Protein AF-A0A086SU35-F1 (afdb_monomer_lite)

Secondary structure (DSSP, 8-state):
------------------PPP----PPPPEEEEEEEESS-EEEEEEESEEEEEE--TTSEEEEEEESSS-HHHHEEEEEGGGPBP-PEEEE-TTT--EEEEEEEEEEEEEEEEES-EEPTTSBSB-TTS-B--EETTEEEETTEEEES--S--

pLDDT: mean 81.1, std 17.71, range [37.56, 96.94]

Radius of gyration: 23.89 Å; chains: 1; bounding box: 41×39×98 Å

Sequence (153 aa):
MKFTQSFLTSGLLAGALAAPSRVIPADVQVAHFQFNGESESYKLNVTADGKVYQTKKDIPVKNINIDDYNANEQCVFKTTGGKKLDPQFETNSNDGSQMLVLEEAKPIVSVACEGTCIGIYGLCYSENNQPLGLCCNGFCAAKHCRPWNTNGP

Organism: Hapsidospora chrysogenum (strain ATCC 11550 / CBS 779.69 / DSM 880 / IAM 14645 / JCM 23072 / IMI 49137) (NCBI:txid857340)

Foldseek 3Di:
DDDDDDDDDDDPPPPDPPDDQPPPVFPFDWWWKWFDAPPDIDIDIATQAQDKDFDDQPGFGFKMFTAWFPCVVFKWWAFPPRDTDDFDWDQDPPQRTIMTGHPTGGGTTIMHGHDHADEFFGFQADPVRHGNGHHTQAGADPGGGHHSDPPDD

Structure (mmCIF, N/CA/C/O backbone):
data_AF-A0A086SU35-F1
#
_entry.id   AF-A0A086SU35-F1
#
loop_
_atom_site.group_PDB
_atom_site.id
_atom_site.type_symbol
_atom_site.label_atom_id
_atom_site.label_alt_id
_atom_site.label_comp_id
_atom_site.label_asym_id
_atom_site.label_entity_id
_atom_site.label_seq_id
_atom_site.pdbx_PDB_ins_code
_atom_site.Cartn_x
_atom_site.Cartn_y
_atom_site.Cartn_z
_atom_site.occupancy
_atom_site.B_iso_or_equiv
_atom_site.auth_seq_id
_atom_site.auth_comp_id
_atom_site.auth_asym_id
_atom_site.auth_atom_id
_atom_site.pdbx_PDB_model_num
ATOM 1 N N . MET A 1 1 ? -20.598 -25.697 -76.603 1.00 37.56 1 MET A N 1
ATOM 2 C CA . MET A 1 1 ? -19.134 -25.868 -76.461 1.00 37.56 1 MET A CA 1
ATOM 3 C C . MET A 1 1 ? -18.732 -25.322 -75.096 1.00 37.56 1 MET A C 1
ATOM 5 O O . MET A 1 1 ? -19.158 -24.226 -74.763 1.00 37.56 1 MET A O 1
ATOM 9 N N . LYS A 1 2 ? -18.030 -26.119 -74.280 1.00 40.66 2 LYS A N 1
ATOM 10 C CA . LYS A 1 2 ? -17.499 -25.748 -72.954 1.00 40.66 2 LYS A CA 1
ATOM 11 C C . LYS A 1 2 ? -16.046 -25.285 -73.123 1.00 40.66 2 LYS A C 1
ATOM 13 O O . LYS A 1 2 ? -15.297 -25.999 -73.779 1.00 40.66 2 LYS A O 1
ATOM 18 N N . PHE A 1 3 ? -15.661 -24.162 -72.513 1.00 43.81 3 PHE A N 1
ATOM 19 C CA . PHE A 1 3 ? -14.266 -23.718 -72.374 1.00 43.81 3 PHE A CA 1
ATOM 20 C C . PHE A 1 3 ? -14.011 -23.172 -70.952 1.00 43.81 3 PHE A C 1
ATOM 22 O O . PHE A 1 3 ? -14.458 -22.094 -70.586 1.00 43.81 3 PHE A O 1
ATOM 29 N N . THR A 1 4 ? -13.428 -24.045 -70.131 1.00 46.16 4 THR A N 1
ATOM 30 C CA . THR A 1 4 ? -12.198 -23.929 -69.317 1.00 46.16 4 THR A CA 1
ATOM 31 C C . THR A 1 4 ? -11.739 -22.574 -68.714 1.00 46.16 4 THR A C 1
ATOM 33 O O . THR A 1 4 ? -11.324 -21.685 -69.442 1.00 46.16 4 THR A O 1
ATOM 36 N N . GLN A 1 5 ? -11.697 -22.555 -67.364 1.00 50.06 5 GLN A N 1
ATOM 37 C CA . GLN A 1 5 ? -10.689 -22.028 -66.395 1.00 50.06 5 GLN A CA 1
ATOM 38 C C . GLN A 1 5 ? -10.212 -20.554 -66.403 1.00 50.06 5 GLN A C 1
ATOM 40 O O . GLN A 1 5 ? -9.630 -20.087 -67.371 1.00 50.06 5 GLN A O 1
ATOM 45 N N . SER A 1 6 ? -10.240 -19.890 -65.231 1.00 47.31 6 SER A N 1
ATOM 46 C CA . SER A 1 6 ? -9.069 -19.781 -64.323 1.00 47.31 6 SER A CA 1
ATOM 47 C C . SER A 1 6 ? -9.318 -18.889 -63.093 1.00 47.31 6 SER A C 1
ATOM 49 O O . SER A 1 6 ? -10.039 -17.897 -63.149 1.00 47.31 6 SER A O 1
ATOM 51 N N . PHE A 1 7 ? -8.701 -19.293 -61.981 1.00 55.9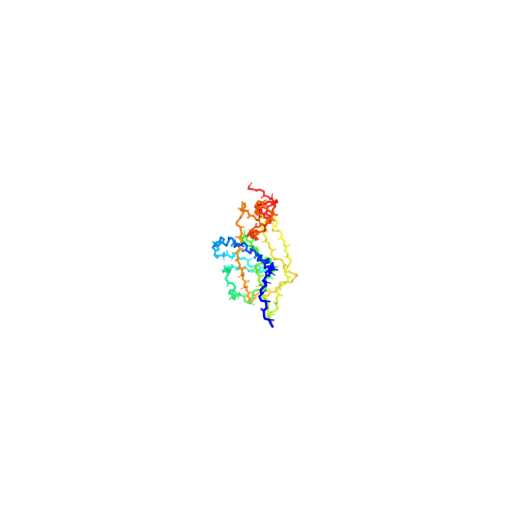7 7 PHE A N 1
ATOM 52 C CA . PHE A 1 7 ? -8.667 -18.662 -60.657 1.00 55.97 7 PHE A CA 1
ATOM 53 C C . PHE A 1 7 ? -7.742 -17.434 -60.627 1.00 55.97 7 PHE A C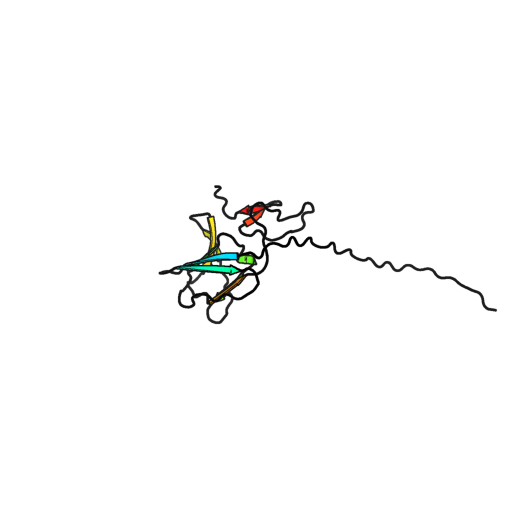 1
ATOM 55 O O . PHE A 1 7 ? -6.741 -17.443 -61.334 1.00 55.97 7 PHE A O 1
ATOM 62 N N . LEU A 1 8 ? -7.988 -16.467 -59.728 1.00 52.06 8 LEU A N 1
ATOM 63 C CA . LEU A 1 8 ? -6.924 -15.702 -59.057 1.00 52.06 8 LEU A CA 1
ATOM 64 C C . LEU A 1 8 ? -7.415 -15.086 -57.730 1.00 52.06 8 LEU A C 1
ATOM 66 O O . LEU A 1 8 ? -8.394 -14.352 -57.649 1.00 52.06 8 LEU A O 1
ATOM 70 N N . THR A 1 9 ? -6.695 -15.484 -56.692 1.00 51.19 9 THR A N 1
ATOM 71 C CA . THR A 1 9 ? -6.749 -15.197 -55.256 1.00 51.19 9 THR A CA 1
ATOM 72 C C . THR A 1 9 ? -6.218 -13.809 -54.884 1.00 51.19 9 THR A C 1
ATOM 74 O O . THR A 1 9 ? -5.254 -13.361 -55.499 1.00 51.19 9 THR A O 1
ATOM 77 N N . SER A 1 10 ? -6.708 -13.214 -53.786 1.00 47.00 10 SER A N 1
ATOM 78 C CA . SER A 1 10 ? -5.863 -12.555 -52.761 1.00 47.00 10 SER A CA 1
ATOM 79 C C . SER A 1 10 ? -6.683 -12.178 -51.523 1.00 47.00 10 SER A C 1
ATOM 81 O O . SER A 1 10 ? -7.305 -11.122 -51.462 1.00 47.00 10 SER A O 1
ATOM 83 N N . GLY A 1 11 ? -6.683 -13.065 -50.526 1.00 48.06 11 GLY A N 1
ATOM 84 C CA . GLY A 1 11 ? -7.104 -12.745 -49.164 1.00 48.06 11 GLY A CA 1
ATOM 85 C C . GLY A 1 11 ? -5.898 -12.257 -48.367 1.00 48.06 11 GLY A C 1
ATOM 86 O O . GLY A 1 11 ? -5.005 -13.043 -48.063 1.00 48.06 11 GLY A O 1
ATOM 87 N N . LEU A 1 12 ? -5.863 -10.969 -48.031 1.00 50.22 12 LEU A N 1
ATOM 88 C CA . LEU A 1 12 ? -4.923 -10.413 -47.058 1.00 50.22 12 LEU A CA 1
ATOM 89 C C . LEU A 1 12 ? -5.509 -10.611 -45.655 1.00 50.22 12 LEU A C 1
ATOM 91 O O . LEU A 1 12 ? -6.212 -9.751 -45.131 1.00 50.22 12 LEU A O 1
ATOM 95 N N . LEU A 1 13 ? -5.236 -11.766 -45.048 1.00 50.19 13 LEU A N 1
ATOM 96 C CA . LEU A 1 13 ? -5.388 -11.942 -43.605 1.00 50.19 13 LEU A CA 1
ATOM 97 C C . LEU A 1 13 ? -4.165 -11.306 -42.937 1.00 50.19 13 LEU A C 1
ATOM 99 O O . LEU A 1 13 ? -3.116 -11.933 -42.806 1.00 50.19 13 LEU A O 1
ATOM 103 N N . ALA A 1 14 ? -4.293 -10.040 -42.542 1.00 50.84 14 ALA A N 1
ATOM 104 C CA . ALA A 1 14 ? -3.342 -9.390 -41.652 1.00 50.84 14 ALA A CA 1
ATOM 105 C C . ALA A 1 14 ? -3.479 -10.013 -40.253 1.00 50.84 14 ALA A C 1
ATOM 107 O O . ALA A 1 14 ? -4.236 -9.542 -39.407 1.00 50.84 14 ALA A O 1
ATOM 108 N N . GLY A 1 15 ? -2.779 -11.125 -40.027 1.00 45.12 15 GLY A N 1
ATOM 109 C CA . GLY A 1 15 ? -2.580 -11.674 -38.694 1.00 45.12 15 GLY A CA 1
ATOM 110 C C . GLY A 1 15 ? -1.704 -10.715 -37.896 1.00 45.12 15 GLY A C 1
ATOM 111 O O . GLY A 1 15 ? -0.495 -10.656 -38.109 1.00 45.12 15 GLY A O 1
ATOM 112 N N . ALA A 1 16 ? -2.309 -9.947 -36.992 1.00 52.75 16 ALA A N 1
ATOM 113 C CA . ALA A 1 16 ? -1.568 -9.239 -35.964 1.00 52.75 16 ALA A CA 1
ATOM 114 C C . ALA A 1 16 ? -0.852 -10.287 -35.098 1.00 52.75 16 ALA A C 1
ATOM 116 O O . ALA A 1 16 ? -1.487 -11.034 -34.354 1.00 52.75 16 ALA A O 1
ATOM 117 N N . LEU A 1 17 ? 0.472 -10.373 -35.228 1.00 45.81 17 LEU A N 1
ATOM 118 C CA . LEU A 1 17 ? 1.309 -11.116 -34.295 1.00 45.81 17 LEU A CA 1
ATOM 119 C C . LEU A 1 17 ? 1.243 -10.389 -32.949 1.00 45.81 17 LEU A C 1
ATOM 121 O O . LEU A 1 17 ? 1.979 -9.433 -32.712 1.00 45.81 17 LEU A O 1
ATOM 125 N N . ALA A 1 18 ? 0.340 -10.825 -32.073 1.00 51.28 18 ALA A N 1
ATOM 126 C CA . ALA A 1 18 ? 0.430 -10.516 -30.657 1.00 51.28 18 ALA A CA 1
ATOM 127 C C . ALA A 1 18 ? 1.724 -11.163 -30.145 1.00 51.28 18 ALA A C 1
ATOM 129 O O . ALA A 1 18 ? 1.808 -12.382 -29.992 1.00 51.28 18 ALA A O 1
ATOM 130 N N . ALA A 1 19 ? 2.770 -10.355 -29.968 1.00 51.31 19 ALA A N 1
ATOM 131 C CA . ALA A 1 19 ? 3.991 -10.813 -29.328 1.00 51.31 19 ALA A CA 1
ATOM 132 C C . ALA A 1 19 ? 3.636 -11.294 -27.910 1.00 51.31 19 ALA A C 1
ATOM 134 O O . ALA A 1 19 ? 2.907 -10.591 -27.204 1.00 51.31 19 ALA A O 1
ATOM 135 N N . PRO A 1 20 ? 4.117 -12.469 -27.471 1.00 39.94 20 PRO A N 1
ATOM 136 C CA . PRO A 1 20 ? 3.905 -12.900 -26.103 1.00 39.94 20 PRO A CA 1
ATOM 137 C C . PRO A 1 20 ? 4.592 -11.889 -25.182 1.00 39.94 20 PRO A C 1
ATOM 139 O O . PRO A 1 20 ? 5.817 -11.740 -25.224 1.00 39.94 20 PRO A O 1
ATOM 142 N N . SER A 1 21 ? 3.811 -11.190 -24.352 1.00 42.88 21 SER A N 1
ATOM 143 C CA . SER A 1 21 ? 4.357 -10.521 -23.174 1.00 42.88 21 SER A CA 1
ATOM 144 C C . SER A 1 21 ? 5.161 -11.568 -22.423 1.00 42.88 21 SER A C 1
ATOM 146 O O . SER A 1 21 ? 4.623 -12.601 -22.022 1.00 42.88 21 SER A O 1
ATOM 148 N N . ARG A 1 22 ? 6.468 -11.338 -22.280 1.00 41.22 22 ARG A N 1
ATOM 149 C CA . ARG A 1 22 ? 7.294 -12.121 -21.368 1.00 41.22 22 ARG A CA 1
ATOM 150 C C . ARG A 1 22 ? 6.743 -11.857 -19.973 1.00 41.22 22 ARG A C 1
ATOM 152 O O . ARG A 1 22 ? 7.110 -10.872 -19.344 1.00 41.22 22 ARG A O 1
ATOM 159 N N . VAL A 1 23 ? 5.829 -12.712 -19.526 1.00 43.59 23 VAL A N 1
ATOM 160 C CA . VAL A 1 23 ? 5.454 -12.815 -18.122 1.00 43.59 23 VAL A CA 1
ATOM 161 C C . VAL A 1 23 ? 6.705 -13.349 -17.443 1.00 43.59 23 VAL A C 1
ATOM 163 O O . VAL A 1 23 ? 6.959 -14.549 -17.443 1.00 43.59 23 VAL A O 1
ATOM 166 N N . ILE A 1 24 ? 7.557 -12.446 -16.960 1.00 48.28 24 ILE A N 1
ATOM 167 C CA . ILE A 1 24 ? 8.486 -12.806 -15.897 1.00 48.28 24 ILE A CA 1
ATOM 168 C C . ILE A 1 24 ? 7.554 -13.240 -14.762 1.00 48.28 24 ILE A C 1
ATOM 170 O O . ILE A 1 24 ? 6.719 -12.421 -14.372 1.00 48.28 24 ILE A O 1
ATOM 174 N N . PRO A 1 25 ? 7.581 -14.506 -14.305 1.00 40.62 25 PRO A N 1
ATOM 175 C CA . PRO A 1 25 ? 6.804 -14.896 -13.143 1.00 40.62 25 PRO A CA 1
ATOM 176 C C . PRO A 1 25 ? 7.368 -14.092 -11.978 1.00 40.62 25 PRO A C 1
ATOM 178 O O . PRO A 1 25 ? 8.425 -14.407 -11.441 1.00 40.62 25 PRO A O 1
ATOM 181 N N . ALA A 1 26 ? 6.731 -12.969 -11.680 1.00 55.06 26 ALA A N 1
ATOM 182 C CA . ALA A 1 26 ? 7.049 -12.212 -10.499 1.00 55.06 26 ALA A CA 1
ATOM 183 C C . ALA A 1 26 ? 6.495 -13.023 -9.332 1.00 55.06 26 ALA A C 1
ATOM 185 O O . ALA A 1 26 ? 5.318 -13.396 -9.334 1.00 55.06 26 ALA A O 1
ATOM 186 N N . ASP A 1 27 ? 7.366 -13.350 -8.383 1.00 60.47 27 ASP A N 1
ATOM 187 C CA . ASP A 1 27 ? 6.957 -13.995 -7.145 1.00 60.47 27 ASP A CA 1
ATOM 188 C C . ASP A 1 27 ? 5.779 -13.220 -6.545 1.00 60.47 27 ASP A C 1
ATOM 190 O O . ASP A 1 27 ? 5.753 -11.981 -6.576 1.00 60.47 27 ASP A O 1
ATOM 194 N N . VAL A 1 28 ? 4.782 -13.957 -6.043 1.00 68.75 28 VAL A N 1
ATOM 195 C CA . VAL A 1 28 ? 3.616 -13.356 -5.392 1.00 68.75 28 VAL A CA 1
ATOM 196 C C . VAL A 1 28 ? 4.122 -12.493 -4.241 1.00 68.75 28 VAL A C 1
ATOM 198 O O . VAL A 1 28 ? 4.779 -12.986 -3.324 1.00 68.75 28 VAL A O 1
ATOM 201 N N . GLN A 1 29 ? 3.839 -11.196 -4.314 1.00 86.25 29 GLN A N 1
ATOM 202 C CA . GLN A 1 29 ? 4.341 -10.223 -3.353 1.00 86.25 29 GLN A CA 1
ATOM 203 C C . GLN A 1 29 ? 3.554 -10.302 -2.045 1.00 86.25 29 GLN A C 1
ATOM 205 O O . GLN A 1 29 ? 2.383 -10.692 -2.021 1.00 86.25 29 GLN A O 1
ATOM 210 N N . VAL A 1 30 ? 4.202 -9.918 -0.949 1.00 90.25 30 VAL A N 1
ATOM 211 C CA . VAL A 1 30 ? 3.561 -9.769 0.358 1.00 90.25 30 VAL A CA 1
ATOM 212 C C . VAL A 1 30 ? 3.683 -8.309 0.757 1.00 90.25 30 VAL A C 1
ATOM 214 O O . VAL A 1 30 ? 4.789 -7.826 0.955 1.00 90.25 30 VAL A O 1
ATOM 217 N N . ALA A 1 31 ? 2.548 -7.625 0.864 1.00 91.62 31 ALA A N 1
ATOM 218 C CA . ALA A 1 31 ? 2.481 -6.253 1.343 1.00 91.62 31 ALA A CA 1
ATOM 219 C C . ALA A 1 31 ? 2.505 -6.232 2.874 1.00 91.62 31 ALA A C 1
ATOM 221 O O . ALA A 1 31 ? 1.716 -6.941 3.517 1.00 91.62 31 ALA A O 1
ATOM 222 N N . HIS A 1 32 ? 3.376 -5.406 3.453 1.00 92.88 32 HIS A N 1
ATOM 223 C CA . HIS A 1 32 ? 3.494 -5.250 4.900 1.00 92.88 32 HIS A CA 1
ATOM 224 C C . HIS A 1 32 ? 2.830 -3.950 5.345 1.00 92.88 32 HIS A C 1
ATOM 226 O O . HIS A 1 32 ? 3.302 -2.852 5.058 1.00 92.88 32 HIS A O 1
ATOM 232 N N . PHE A 1 33 ? 1.723 -4.083 6.072 1.00 93.88 33 PHE A N 1
ATOM 233 C CA . PHE A 1 33 ? 0.953 -2.950 6.563 1.00 93.88 33 PHE A CA 1
ATOM 234 C C . PHE A 1 33 ? 1.148 -2.752 8.057 1.00 93.88 33 PHE A C 1
ATOM 236 O O . PHE A 1 33 ? 1.100 -3.709 8.838 1.00 93.88 33 PHE A O 1
ATOM 243 N N . GLN A 1 34 ? 1.231 -1.490 8.465 1.00 94.94 34 GLN A N 1
ATOM 244 C CA . GLN A 1 34 ? 1.041 -1.085 9.849 1.00 94.94 34 GLN A CA 1
ATOM 245 C C . GLN A 1 34 ? -0.127 -0.101 9.953 1.00 94.94 34 GLN A C 1
ATOM 247 O O . GLN A 1 34 ? -0.044 1.034 9.500 1.00 94.94 34 GLN A O 1
ATOM 252 N N . PHE A 1 35 ? -1.215 -0.548 10.573 1.00 95.12 35 PHE A N 1
ATOM 253 C CA . PHE A 1 35 ? -2.409 0.247 10.840 1.00 95.12 35 PHE A CA 1
ATOM 254 C C . PHE A 1 35 ? -2.230 0.968 12.170 1.00 95.12 35 PHE A C 1
ATOM 256 O O . PHE A 1 35 ? -2.010 0.315 13.193 1.00 95.12 35 PHE A O 1
ATOM 263 N N . ASN A 1 36 ? -2.350 2.292 12.167 1.00 94.56 36 ASN A N 1
ATOM 264 C CA . ASN A 1 36 ? -2.189 3.115 13.358 1.00 94.56 36 ASN A CA 1
ATOM 265 C C . ASN A 1 36 ? -3.515 3.800 13.703 1.00 94.56 36 ASN A C 1
ATOM 267 O O . ASN A 1 36 ? -4.045 4.592 12.917 1.00 94.56 36 ASN A O 1
ATOM 271 N N . GLY A 1 37 ? -4.059 3.473 14.873 1.00 92.75 37 GLY A N 1
ATOM 272 C CA . GLY A 1 37 ? -5.141 4.216 15.512 1.00 92.75 37 GLY A CA 1
ATOM 273 C C . GLY A 1 37 ? -4.606 5.290 16.457 1.00 92.75 37 GLY A C 1
ATOM 274 O O . GLY A 1 37 ? -3.415 5.597 16.464 1.00 92.75 37 GLY A O 1
ATOM 275 N N . GLU A 1 38 ? -5.491 5.878 17.262 1.00 86.12 38 GLU A N 1
ATOM 276 C CA . GLU A 1 38 ? -5.095 6.908 18.236 1.00 86.12 38 GLU A CA 1
ATOM 277 C C . GLU A 1 38 ? -4.385 6.326 19.465 1.00 86.12 38 GLU A C 1
ATOM 279 O O . GLU A 1 38 ? -3.413 6.902 19.948 1.00 86.12 38 GLU A O 1
ATOM 284 N N . SER A 1 39 ? -4.862 5.186 19.970 1.00 86.81 39 SER A N 1
ATOM 285 C CA . SER A 1 39 ? -4.358 4.554 21.195 1.00 86.81 39 SER A CA 1
ATOM 286 C C . SER A 1 39 ? -3.547 3.284 20.950 1.00 86.81 39 SER A C 1
ATOM 288 O O . SER A 1 39 ? -2.817 2.844 21.836 1.00 86.81 39 SER A O 1
ATOM 290 N N . GLU A 1 40 ? -3.686 2.666 19.778 1.00 93.88 40 GLU A N 1
ATOM 291 C CA . GLU A 1 40 ? -3.062 1.384 19.464 1.00 93.88 40 GLU A CA 1
ATOM 292 C C . GLU A 1 40 ? -2.774 1.216 17.968 1.00 93.88 40 GLU A C 1
ATOM 294 O O . GLU A 1 40 ? -3.407 1.842 17.115 1.00 93.88 40 GLU A O 1
ATOM 299 N N . SER A 1 41 ? -1.833 0.322 17.659 1.00 94.38 41 SER A N 1
ATOM 300 C CA . SER A 1 41 ? -1.443 -0.038 16.294 1.00 94.38 41 SER A CA 1
ATOM 301 C C . SER A 1 41 ? -1.367 -1.553 16.130 1.00 94.38 41 SER A C 1
ATOM 303 O O . SER A 1 41 ? -1.107 -2.291 17.083 1.00 94.38 41 SER A O 1
ATOM 305 N N . TYR A 1 42 ? -1.540 -2.037 14.901 1.00 95.38 42 TYR A N 1
ATOM 306 C CA . TYR A 1 42 ? -1.343 -3.446 14.568 1.00 95.38 42 TYR A CA 1
ATOM 307 C C . TYR A 1 42 ? -0.750 -3.627 13.174 1.00 95.38 42 TYR A C 1
ATOM 309 O O . TYR A 1 42 ? -0.913 -2.786 12.292 1.00 95.38 42 TYR A O 1
ATOM 317 N N . LYS A 1 43 ? -0.064 -4.755 12.976 1.00 95.44 43 LYS A N 1
ATOM 318 C CA . LYS A 1 43 ? 0.521 -5.135 11.688 1.00 95.44 43 LYS A CA 1
ATOM 319 C C . LYS A 1 43 ? -0.313 -6.211 11.003 1.00 95.44 43 LYS A C 1
ATOM 321 O O . LYS A 1 43 ? -0.920 -7.043 11.680 1.00 95.44 43 LYS A O 1
ATOM 326 N N . LEU A 1 44 ? -0.320 -6.203 9.674 1.00 95.94 44 LEU A N 1
ATOM 327 C CA . LEU A 1 44 ? -0.909 -7.256 8.851 1.00 95.94 44 LEU A CA 1
ATOM 328 C C . LEU A 1 44 ? -0.072 -7.437 7.588 1.00 95.94 44 LEU A C 1
ATOM 330 O O . LEU A 1 44 ? 0.223 -6.467 6.896 1.00 95.94 44 LEU A O 1
ATOM 334 N N . ASN A 1 45 ? 0.235 -8.688 7.267 1.00 95.31 45 ASN A N 1
ATOM 335 C CA . ASN A 1 45 ? 0.879 -9.048 6.013 1.00 95.31 45 ASN A CA 1
ATOM 336 C C . ASN A 1 45 ? -0.187 -9.613 5.074 1.00 95.31 45 ASN A C 1
ATOM 338 O O . ASN A 1 45 ? -0.939 -10.510 5.467 1.00 95.31 45 ASN A O 1
ATOM 342 N N . VAL A 1 46 ? -0.261 -9.090 3.853 1.00 95.00 46 VAL A N 1
ATOM 343 C CA . VAL A 1 46 ? -1.266 -9.477 2.855 1.00 95.00 46 VAL A CA 1
ATOM 344 C C . VAL A 1 46 ? -0.552 -9.979 1.615 1.00 95.00 46 VAL A C 1
ATOM 346 O O . VAL A 1 46 ? 0.220 -9.253 0.995 1.00 95.00 46 VAL A O 1
ATOM 349 N N . THR A 1 47 ? -0.818 -11.224 1.243 1.00 94.31 47 THR A N 1
ATOM 350 C CA . THR A 1 47 ? -0.341 -11.780 -0.021 1.00 94.31 47 THR A CA 1
ATOM 351 C C . THR A 1 47 ? -1.131 -11.153 -1.170 1.00 94.31 47 THR A C 1
ATOM 353 O O . THR A 1 47 ? -2.351 -11.027 -1.085 1.00 94.31 47 THR A O 1
ATOM 356 N N . ALA A 1 48 ? -0.448 -10.754 -2.241 1.00 93.00 48 ALA A N 1
ATOM 357 C CA . ALA A 1 48 ? -1.045 -10.118 -3.414 1.00 93.00 48 ALA A CA 1
ATOM 358 C C . ALA A 1 48 ? -1.726 -11.127 -4.367 1.00 93.00 48 ALA A C 1
ATOM 360 O O . ALA A 1 48 ? -1.502 -11.127 -5.578 1.00 93.00 48 ALA A O 1
ATOM 361 N N . ASP A 1 49 ? -2.539 -12.024 -3.811 1.00 92.81 49 ASP A N 1
ATOM 362 C CA . ASP A 1 49 ? -3.228 -13.118 -4.508 1.00 92.81 49 ASP A CA 1
ATOM 363 C C . ASP A 1 49 ? -4.721 -12.832 -4.774 1.00 92.81 49 ASP A C 1
ATOM 365 O O . ASP A 1 49 ? -5.454 -13.702 -5.247 1.00 92.81 49 ASP A O 1
ATOM 369 N N . GLY A 1 50 ? -5.188 -11.621 -4.454 1.00 92.31 50 GLY A N 1
ATOM 370 C CA . GLY A 1 50 ? -6.586 -11.204 -4.565 1.00 92.31 50 GLY A CA 1
ATOM 371 C C . GLY A 1 50 ? -7.484 -11.704 -3.429 1.00 92.31 50 GLY A C 1
ATOM 372 O O . GLY A 1 50 ? -8.680 -11.393 -3.401 1.00 92.31 50 GLY A O 1
ATOM 373 N N . LYS A 1 51 ? -6.955 -12.463 -2.461 1.00 96.12 51 LYS A N 1
ATOM 374 C CA . LYS A 1 51 ? -7.732 -12.939 -1.317 1.00 96.12 51 LYS A CA 1
ATOM 375 C C . LYS A 1 51 ? -8.036 -11.795 -0.354 1.00 96.12 51 LYS A C 1
ATOM 377 O O . LYS A 1 51 ? -7.251 -10.877 -0.137 1.00 96.12 51 LYS A O 1
ATOM 382 N N . VAL A 1 52 ? -9.198 -11.887 0.287 1.00 96.94 52 VAL A N 1
ATOM 383 C CA . VAL A 1 52 ? -9.609 -10.952 1.334 1.00 96.94 52 VAL A CA 1
ATOM 384 C C . VAL A 1 52 ? -9.042 -11.383 2.687 1.00 96.94 52 VAL A C 1
ATOM 386 O O . VAL A 1 52 ? -9.352 -12.466 3.188 1.00 96.94 52 VAL A O 1
ATOM 389 N N . TYR A 1 53 ? -8.291 -10.486 3.317 1.00 96.88 53 TYR A N 1
ATOM 390 C CA . TYR A 1 53 ? -7.772 -10.606 4.675 1.00 96.88 53 TYR A CA 1
ATOM 391 C C . TYR A 1 53 ? -8.623 -9.749 5.609 1.00 96.88 53 TYR A C 1
ATOM 393 O O . TYR A 1 53 ? -8.828 -8.562 5.362 1.00 96.88 53 TYR A O 1
ATOM 401 N N . GLN A 1 54 ? -9.157 -10.350 6.674 1.00 96.38 54 GLN A N 1
ATOM 402 C CA . GLN A 1 54 ? -9.902 -9.610 7.695 1.00 96.38 54 GLN A CA 1
ATOM 403 C C . GLN A 1 54 ? -8.930 -8.902 8.641 1.00 96.38 54 GLN A C 1
ATOM 405 O O . GLN A 1 54 ? -7.895 -9.455 9.009 1.00 96.38 54 GLN A O 1
ATOM 410 N N . THR A 1 55 ? -9.288 -7.694 9.054 1.00 94.06 55 THR A N 1
ATOM 411 C CA . THR A 1 55 ? -8.522 -6.865 9.996 1.00 94.06 55 THR A CA 1
ATOM 412 C C . THR A 1 55 ? -9.216 -6.804 11.362 1.00 94.06 55 THR A C 1
ATOM 414 O O . THR A 1 55 ? -10.307 -7.353 11.556 1.00 94.06 55 THR A O 1
ATOM 417 N N . LYS A 1 56 ? -8.587 -6.117 12.324 1.00 86.38 56 LYS A N 1
ATOM 418 C CA . LYS A 1 56 ? -9.181 -5.809 13.630 1.00 86.38 56 LYS A CA 1
ATOM 419 C C . LYS A 1 56 ? -10.230 -4.700 13.482 1.00 86.38 56 LYS A C 1
ATOM 421 O O . LYS A 1 56 ? -9.892 -3.567 13.152 1.00 86.38 56 LYS A O 1
ATOM 426 N N . LYS A 1 57 ? -11.508 -5.048 13.668 1.00 80.88 57 LYS A N 1
ATOM 427 C CA . LYS A 1 57 ? -12.670 -4.178 13.377 1.00 80.88 57 LYS A CA 1
ATOM 428 C C . LYS A 1 57 ? -12.999 -3.179 14.492 1.00 80.88 57 LYS A C 1
ATOM 430 O O . LYS A 1 57 ? -13.876 -2.342 14.316 1.00 80.88 57 LYS A O 1
ATOM 435 N N . ASP A 1 58 ? -12.346 -3.308 15.634 1.00 87.62 58 ASP A N 1
ATOM 436 C CA . ASP A 1 58 ? -12.542 -2.539 16.862 1.00 87.62 58 ASP A CA 1
ATOM 437 C C . ASP A 1 58 ? -11.616 -1.322 16.973 1.00 87.62 58 ASP A C 1
ATOM 439 O O . ASP A 1 58 ? -11.863 -0.452 17.800 1.00 87.62 58 ASP A O 1
ATOM 443 N N . ILE A 1 59 ? -10.609 -1.217 16.102 1.00 91.19 59 ILE A N 1
ATOM 444 C CA . ILE A 1 59 ? -9.611 -0.145 16.130 1.00 91.19 59 ILE A CA 1
ATOM 445 C C . ILE A 1 59 ? -9.921 0.869 15.021 1.00 91.19 59 ILE A C 1
ATOM 447 O O . ILE A 1 59 ? -9.783 0.535 13.838 1.00 91.19 59 ILE A O 1
ATOM 451 N N . PRO A 1 60 ? -10.311 2.113 15.353 1.00 94.00 60 PRO A N 1
ATOM 452 C CA . PRO A 1 60 ? -10.389 3.194 14.381 1.00 94.00 60 PRO A CA 1
ATOM 453 C C . PRO A 1 60 ? -8.985 3.539 13.882 1.00 94.00 60 PRO A C 1
ATOM 455 O O . PRO A 1 60 ? -8.133 3.983 14.648 1.00 94.00 60 PRO A O 1
ATOM 458 N N . VAL A 1 61 ? -8.733 3.320 12.595 1.00 95.00 61 VAL A N 1
ATOM 459 C CA . VAL A 1 61 ? -7.430 3.562 11.971 1.00 95.00 61 VAL A CA 1
ATOM 460 C C . VAL A 1 61 ? -7.401 4.982 11.425 1.00 95.00 61 VAL A C 1
ATOM 462 O O . VAL A 1 61 ? -8.311 5.373 10.697 1.00 95.00 61 VAL A O 1
ATOM 465 N N . LYS A 1 62 ? -6.352 5.736 11.758 1.00 94.56 62 LYS A N 1
ATOM 466 C CA . LYS A 1 62 ? -6.105 7.097 11.266 1.00 94.56 62 LYS A CA 1
ATOM 467 C C . LYS A 1 62 ? -5.171 7.108 10.059 1.00 94.56 62 LYS A C 1
ATOM 469 O O . LYS A 1 62 ? -5.393 7.864 9.118 1.00 94.56 62 LYS A O 1
ATOM 474 N N . ASN A 1 63 ? -4.134 6.275 10.085 1.00 93.62 63 ASN A N 1
ATOM 475 C CA . ASN A 1 63 ? -3.233 6.097 8.953 1.00 93.62 63 ASN A CA 1
ATOM 476 C C . ASN A 1 63 ? -2.721 4.656 8.846 1.00 93.62 63 ASN A C 1
ATOM 478 O O . ASN A 1 63 ? -2.810 3.873 9.797 1.00 93.62 63 ASN A O 1
ATOM 482 N N . ILE A 1 64 ? -2.224 4.304 7.663 1.00 94.12 64 ILE A N 1
ATOM 483 C CA . ILE A 1 64 ? -1.686 2.981 7.345 1.00 94.12 64 ILE A CA 1
ATOM 484 C C . ILE A 1 64 ? -0.321 3.175 6.694 1.00 94.12 64 ILE A C 1
ATOM 486 O O . ILE A 1 64 ? -0.258 3.701 5.586 1.00 94.12 64 ILE A O 1
ATOM 490 N N . ASN A 1 65 ? 0.748 2.737 7.353 1.00 92.19 65 ASN A N 1
ATOM 491 C CA . ASN A 1 65 ? 2.093 2.761 6.776 1.00 92.19 65 ASN A CA 1
ATOM 492 C C . ASN A 1 65 ? 2.306 1.546 5.874 1.00 92.19 65 ASN A C 1
ATOM 494 O O . ASN A 1 65 ? 1.840 0.442 6.194 1.00 92.19 65 ASN A O 1
ATOM 498 N N . ILE A 1 66 ? 2.995 1.780 4.758 1.00 89.06 66 ILE A N 1
ATOM 499 C CA . ILE A 1 66 ? 3.265 0.804 3.706 1.00 89.06 66 ILE A CA 1
ATOM 500 C C . ILE A 1 66 ? 4.696 1.016 3.217 1.00 89.06 66 ILE A C 1
ATOM 502 O O . ILE A 1 66 ? 5.009 2.041 2.610 1.00 89.06 66 ILE A O 1
ATOM 506 N N . ASP A 1 67 ? 5.549 0.024 3.447 1.00 79.81 67 ASP A N 1
ATOM 507 C CA . ASP A 1 67 ? 6.988 0.202 3.239 1.00 79.81 67 ASP A CA 1
ATOM 508 C C . ASP A 1 67 ? 7.499 -0.459 1.957 1.00 79.81 67 ASP A C 1
ATOM 510 O O . ASP A 1 67 ? 8.634 -0.214 1.555 1.00 79.81 67 ASP A O 1
ATOM 514 N N . ASP A 1 68 ? 6.711 -1.331 1.324 1.00 84.81 68 ASP A N 1
ATOM 515 C CA . ASP A 1 68 ? 7.249 -2.245 0.317 1.00 84.81 68 ASP A CA 1
ATOM 516 C C . ASP A 1 68 ? 6.301 -2.618 -0.830 1.00 84.81 68 ASP A C 1
ATOM 518 O O . ASP A 1 68 ? 6.663 -3.437 -1.678 1.00 84.81 68 ASP A O 1
ATOM 522 N N . TYR A 1 69 ? 5.121 -1.998 -0.913 1.00 89.00 69 TYR A N 1
ATOM 523 C CA . TYR A 1 69 ? 4.113 -2.353 -1.910 1.00 89.00 69 TYR A CA 1
ATOM 524 C C . TYR A 1 69 ? 3.280 -1.160 -2.387 1.00 89.00 69 TYR A C 1
ATOM 526 O O . TYR A 1 69 ? 2.990 -0.240 -1.623 1.00 89.00 69 TYR A O 1
ATOM 534 N N . ASN A 1 70 ? 2.833 -1.187 -3.648 1.00 88.12 70 ASN A N 1
ATOM 535 C CA . ASN A 1 70 ? 2.057 -0.097 -4.234 1.00 88.12 70 ASN A CA 1
ATOM 536 C C . ASN A 1 70 ? 0.577 -0.288 -3.896 1.00 88.12 70 ASN A C 1
ATOM 538 O O . ASN A 1 70 ? -0.248 -0.627 -4.746 1.00 88.12 70 ASN A O 1
ATOM 542 N N . ALA A 1 71 ? 0.233 -0.087 -2.625 1.00 89.56 71 ALA A N 1
ATOM 543 C CA . ALA A 1 71 ? -1.125 -0.331 -2.155 1.00 89.56 71 ALA A CA 1
ATOM 544 C C . ALA A 1 71 ? -2.164 0.633 -2.757 1.00 89.56 71 ALA A C 1
ATOM 546 O O . ALA A 1 71 ? -3.353 0.326 -2.703 1.00 89.56 71 ALA A O 1
ATOM 547 N N . ASN A 1 72 ? -1.736 1.762 -3.337 1.00 86.44 72 ASN A N 1
ATOM 548 C CA . ASN A 1 72 ? -2.613 2.687 -4.063 1.00 86.44 72 ASN A CA 1
ATOM 549 C C . ASN A 1 72 ? -3.292 2.021 -5.243 1.00 86.44 72 ASN A C 1
ATOM 551 O O . ASN A 1 72 ? -4.510 2.061 -5.399 1.00 86.44 72 ASN A O 1
ATOM 555 N N . GLU A 1 73 ? -2.471 1.397 -6.074 1.00 86.38 73 GLU A N 1
ATOM 556 C CA . GLU A 1 73 ? -2.931 0.840 -7.332 1.00 86.38 73 GLU A CA 1
ATOM 557 C C . GLU A 1 73 ? -3.320 -0.628 -7.184 1.00 86.38 73 GLU A C 1
ATOM 559 O O . GLU A 1 73 ? -4.121 -1.127 -7.970 1.00 86.38 73 GLU A O 1
ATOM 564 N N . GLN A 1 74 ? -2.774 -1.315 -6.177 1.00 91.69 74 GLN A N 1
ATOM 565 C CA . GLN A 1 74 ? -2.838 -2.772 -6.079 1.00 91.69 74 GLN A CA 1
ATOM 566 C C . GLN A 1 74 ? -3.591 -3.293 -4.852 1.00 91.69 74 GLN A C 1
ATOM 568 O O . GLN A 1 74 ? -3.678 -4.507 -4.683 1.00 91.69 74 GLN A O 1
ATOM 573 N N . CYS A 1 75 ? -4.157 -2.432 -3.996 1.00 93.50 75 CYS A N 1
ATOM 574 C CA . CYS A 1 75 ? -4.942 -2.880 -2.843 1.00 93.50 75 CYS A CA 1
ATOM 575 C C . CYS A 1 75 ? -6.306 -2.191 -2.720 1.00 93.50 75 CYS A C 1
ATOM 577 O O . CYS A 1 75 ? -6.515 -1.028 -3.061 1.00 93.50 75 CYS A O 1
ATOM 579 N N . VAL A 1 76 ? -7.260 -2.930 -2.156 1.00 95.38 76 VAL A N 1
ATOM 580 C CA . VAL A 1 76 ? -8.598 -2.457 -1.809 1.00 95.38 76 VAL A CA 1
ATOM 581 C C . VAL A 1 76 ? -8.811 -2.623 -0.313 1.00 95.38 76 VAL A C 1
ATOM 583 O O . VAL A 1 76 ? -8.892 -3.7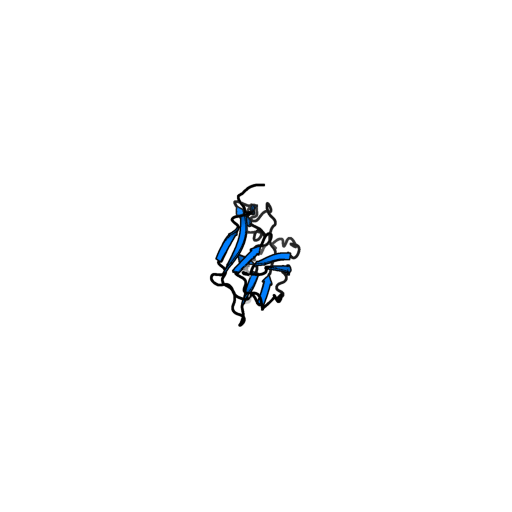36 0.208 1.00 95.38 76 VAL A O 1
ATOM 586 N N . PHE A 1 77 ? -8.983 -1.496 0.369 1.00 95.12 77 PHE A N 1
ATOM 587 C CA . PHE A 1 77 ? -9.345 -1.439 1.780 1.00 95.12 77 PHE A CA 1
ATOM 588 C C . PHE A 1 77 ? -10.854 -1.243 1.899 1.00 95.12 77 PHE A C 1
ATOM 590 O O . PHE A 1 77 ? -11.446 -0.451 1.160 1.00 95.12 77 PHE A O 1
ATOM 597 N N . LYS A 1 78 ? -11.495 -1.953 2.829 1.00 95.25 78 LYS A N 1
ATOM 598 C CA . LYS A 1 78 ? -12.918 -1.766 3.136 1.00 95.25 78 LYS A CA 1
ATOM 599 C C . LYS A 1 78 ? -13.116 -1.341 4.577 1.00 95.25 78 LYS A C 1
ATOM 601 O O . LYS A 1 78 ? -12.432 -1.833 5.471 1.00 95.25 78 LYS A O 1
ATOM 606 N N . THR A 1 79 ? -14.101 -0.482 4.791 1.00 93.44 79 THR A N 1
ATOM 607 C CA . THR A 1 79 ? -14.559 -0.034 6.109 1.00 93.44 79 THR A CA 1
ATOM 608 C C . THR A 1 79 ? -15.869 -0.722 6.4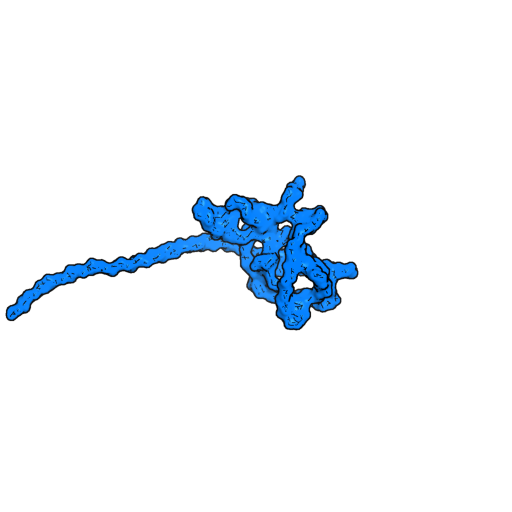95 1.00 93.44 79 THR A C 1
ATOM 610 O O . THR A 1 79 ? -16.431 -1.522 5.733 1.00 93.44 79 THR A O 1
ATOM 613 N N . THR A 1 80 ? -16.362 -0.443 7.702 1.00 88.12 80 THR A N 1
ATOM 614 C CA . THR A 1 80 ? -17.655 -0.946 8.183 1.00 88.12 80 THR A CA 1
ATOM 615 C C . THR A 1 80 ? -18.777 -0.680 7.171 1.00 88.12 80 THR A C 1
ATOM 617 O O . THR A 1 80 ? -18.876 0.394 6.581 1.00 88.12 80 THR A O 1
ATOM 620 N N . GLY A 1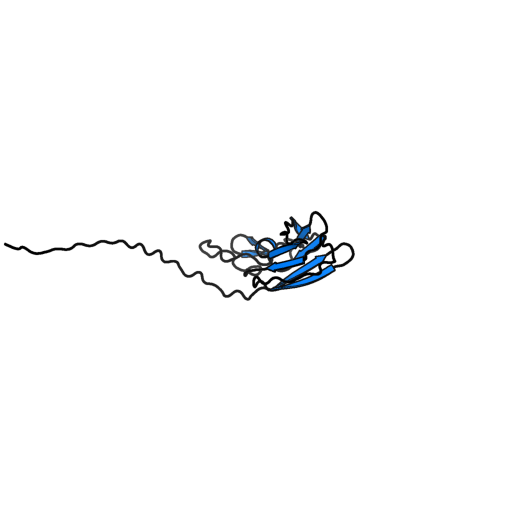 81 ? -19.623 -1.687 6.938 1.00 83.69 81 GLY A N 1
ATOM 621 C CA . GLY A 1 81 ? -20.653 -1.646 5.891 1.00 83.69 81 GLY A CA 1
ATOM 622 C C . GLY A 1 81 ? -20.144 -1.995 4.487 1.00 83.69 81 GLY A C 1
ATOM 623 O O . GLY A 1 81 ? -20.899 -1.893 3.527 1.00 83.69 81 GLY A O 1
ATOM 624 N N . GLY A 1 82 ? -18.881 -2.418 4.350 1.00 84.50 82 GLY A N 1
ATOM 625 C CA . GLY A 1 82 ? -18.316 -2.916 3.092 1.00 84.50 82 GLY A CA 1
ATOM 626 C C . GLY A 1 82 ? -17.937 -1.826 2.090 1.00 84.50 82 GLY A C 1
ATOM 627 O O . GLY A 1 82 ? -17.625 -2.147 0.941 1.00 84.50 82 GLY A O 1
ATOM 628 N N . LYS A 1 83 ? -17.945 -0.556 2.510 1.00 89.75 83 LYS A N 1
ATOM 629 C CA . LYS A 1 83 ? -17.564 0.581 1.669 1.00 89.75 83 LYS A CA 1
ATOM 630 C C . LYS A 1 83 ? -16.067 0.540 1.379 1.00 89.75 83 LYS A C 1
ATOM 632 O O . LYS A 1 83 ? -15.273 0.316 2.292 1.00 89.75 83 LYS A O 1
ATOM 637 N N . LYS A 1 84 ? -15.689 0.766 0.119 1.00 92.00 84 LYS A N 1
ATOM 638 C CA . LYS A 1 84 ? -14.286 0.952 -0.266 1.00 92.00 84 LYS A CA 1
ATOM 639 C C . LYS A 1 84 ? -13.762 2.230 0.396 1.00 92.00 84 LYS A C 1
ATOM 641 O O . LYS A 1 84 ? -14.468 3.235 0.429 1.00 92.00 84 LYS A O 1
ATOM 646 N N . LEU A 1 85 ? -12.563 2.155 0.957 1.00 89.69 85 LEU A N 1
ATOM 647 C CA . LEU A 1 85 ? -11.848 3.321 1.453 1.00 89.69 85 LEU A CA 1
ATOM 648 C C . LEU A 1 85 ? -11.302 4.121 0.268 1.00 89.69 85 LEU A C 1
ATOM 650 O O . LEU A 1 85 ? -10.779 3.529 -0.675 1.00 89.69 85 LEU A O 1
ATOM 654 N N . ASP A 1 86 ? -11.387 5.441 0.366 1.00 85.88 86 ASP A N 1
ATOM 655 C CA . ASP A 1 86 ? -10.706 6.380 -0.523 1.00 85.88 86 ASP A CA 1
ATOM 656 C C . ASP A 1 86 ? -9.663 7.150 0.305 1.00 85.88 86 ASP A C 1
ATOM 658 O O . ASP A 1 86 ? -10.000 8.161 0.925 1.00 85.88 86 ASP A O 1
ATOM 662 N N . PRO A 1 87 ? -8.456 6.587 0.499 1.00 80.06 87 PRO A N 1
ATOM 663 C CA . PRO A 1 87 ? -7.429 7.223 1.311 1.00 80.06 87 PRO A CA 1
ATOM 664 C C . PRO A 1 87 ? -6.668 8.286 0.518 1.00 80.06 87 PRO A C 1
ATOM 666 O O . PRO A 1 87 ? -6.445 8.145 -0.683 1.00 80.06 87 PRO A O 1
ATOM 669 N N . GLN A 1 88 ? -6.179 9.304 1.223 1.00 84.75 88 GLN A N 1
ATOM 670 C CA . GLN A 1 88 ? -5.170 10.205 0.676 1.00 84.75 88 GLN A CA 1
ATOM 671 C C . GLN A 1 88 ? -3.788 9.568 0.826 1.00 84.75 88 GLN A C 1
ATOM 673 O O . GLN A 1 88 ? -3.485 8.961 1.854 1.00 84.75 88 GLN A O 1
ATOM 678 N N . PHE A 1 89 ? -2.955 9.694 -0.204 1.00 83.19 89 PHE A N 1
ATOM 679 C CA . PHE A 1 89 ? -1.577 9.214 -0.170 1.00 83.19 89 PHE A CA 1
ATOM 680 C C . PHE A 1 89 ? -0.649 10.326 0.276 1.00 83.19 89 PHE A C 1
ATOM 682 O O . PHE A 1 89 ? -0.610 11.392 -0.335 1.00 83.19 89 PHE A O 1
ATOM 689 N N . GLU A 1 90 ? 0.135 10.041 1.308 1.00 85.38 90 GLU A N 1
ATOM 690 C CA . GLU A 1 90 ? 1.130 10.966 1.827 1.00 85.38 90 GLU A CA 1
ATOM 691 C C . GLU A 1 90 ? 2.483 10.278 1.987 1.00 85.38 90 GLU A C 1
ATOM 693 O O . GLU A 1 90 ? 2.591 9.058 2.136 1.00 85.38 90 GLU A O 1
ATOM 698 N N . THR A 1 91 ? 3.536 11.087 1.961 1.00 78.44 91 THR A N 1
ATOM 699 C CA . THR A 1 91 ? 4.879 10.657 2.334 1.00 78.44 91 THR A CA 1
ATOM 700 C C . THR A 1 91 ? 5.051 10.841 3.836 1.00 78.44 91 THR A C 1
ATOM 702 O O . THR A 1 91 ? 4.828 11.925 4.374 1.00 78.44 91 THR A O 1
ATOM 705 N N . ASN A 1 92 ? 5.493 9.794 4.517 1.00 76.06 92 ASN A N 1
ATOM 706 C CA . ASN A 1 92 ? 5.874 9.842 5.914 1.00 76.06 92 ASN A CA 1
ATOM 707 C C . ASN A 1 92 ? 7.049 10.791 6.116 1.00 76.06 92 ASN A C 1
ATOM 709 O O . ASN A 1 92 ? 8.138 10.597 5.581 1.00 76.06 92 ASN A O 1
ATOM 713 N N . SER A 1 93 ? 6.824 11.834 6.913 1.00 73.94 93 SER A N 1
ATOM 714 C CA . SER A 1 93 ? 7.815 12.875 7.174 1.00 73.94 93 SER A CA 1
ATOM 715 C C . SER A 1 93 ? 9.064 12.363 7.895 1.00 73.94 93 SER A C 1
ATOM 717 O O . SER A 1 93 ? 10.080 13.051 7.881 1.00 73.94 93 SER A O 1
ATOM 719 N N . ASN A 1 94 ? 8.997 11.193 8.541 1.00 72.94 94 ASN A N 1
ATOM 720 C CA . ASN A 1 94 ? 10.096 10.659 9.344 1.00 72.94 94 ASN A CA 1
ATOM 721 C C . ASN A 1 94 ? 11.095 9.839 8.520 1.00 72.94 94 ASN A C 1
ATOM 723 O O . ASN A 1 94 ? 12.298 9.972 8.714 1.00 72.94 94 ASN A O 1
ATOM 727 N N . ASP A 1 95 ? 10.608 8.989 7.617 1.00 73.06 95 ASP A N 1
ATOM 728 C CA . ASP A 1 95 ? 11.425 8.015 6.874 1.00 73.06 95 ASP A CA 1
ATOM 729 C C . ASP A 1 95 ? 11.208 8.068 5.349 1.00 73.06 95 ASP A C 1
ATOM 731 O O . ASP A 1 95 ? 11.895 7.387 4.584 1.00 73.06 95 ASP A O 1
ATOM 735 N N . GLY A 1 96 ? 10.282 8.908 4.883 1.00 72.38 96 GLY A N 1
ATOM 736 C CA . GLY A 1 96 ? 9.924 9.031 3.475 1.00 72.38 96 GLY A CA 1
ATOM 737 C C . GLY A 1 96 ? 9.096 7.865 2.925 1.00 72.38 96 GLY A C 1
ATOM 738 O O . GLY A 1 96 ? 8.852 7.836 1.718 1.00 72.38 96 GLY A O 1
ATOM 739 N N . SER A 1 97 ? 8.682 6.907 3.764 1.00 75.38 97 SER A N 1
ATOM 740 C CA . SER A 1 97 ? 7.793 5.803 3.372 1.00 75.38 97 SER A CA 1
ATOM 741 C C . SER A 1 97 ? 6.426 6.318 2.918 1.00 75.38 97 SER A C 1
ATOM 743 O O . SER A 1 97 ? 6.070 7.476 3.146 1.00 75.38 97 SER A O 1
ATOM 745 N N . GLN A 1 98 ? 5.640 5.473 2.254 1.00 79.94 98 GLN A N 1
ATOM 746 C CA . GLN A 1 98 ? 4.263 5.830 1.934 1.00 79.94 98 GLN A CA 1
ATOM 747 C C . GLN A 1 98 ? 3.347 5.575 3.125 1.00 79.94 98 GLN A C 1
ATOM 749 O O . GLN A 1 98 ? 3.472 4.582 3.843 1.00 79.94 98 GLN A O 1
ATOM 754 N N . MET A 1 99 ? 2.361 6.451 3.285 1.00 89.06 99 MET A N 1
ATOM 755 C CA . MET A 1 99 ? 1.235 6.203 4.165 1.00 89.06 99 MET A CA 1
ATOM 756 C C . MET A 1 99 ? -0.093 6.520 3.482 1.00 89.06 99 MET A C 1
ATOM 758 O O . MET A 1 99 ? -0.201 7.425 2.653 1.00 89.06 99 MET A O 1
ATOM 762 N N . LEU A 1 100 ? -1.122 5.784 3.886 1.00 91.00 100 LEU A N 1
ATOM 763 C CA . LEU A 1 100 ? -2.516 6.133 3.649 1.00 91.00 100 LEU A CA 1
ATOM 764 C C . LEU A 1 100 ? -2.990 6.974 4.816 1.00 91.00 100 LEU A C 1
ATOM 766 O O . LEU A 1 100 ? -2.961 6.493 5.947 1.00 91.00 100 LEU A O 1
ATOM 770 N N . VAL A 1 101 ? -3.475 8.179 4.555 1.00 91.12 101 VAL A N 1
ATOM 771 C CA . VAL A 1 101 ? -4.111 9.027 5.560 1.00 91.12 101 VAL A CA 1
ATOM 772 C C . VAL A 1 101 ? -5.610 9.026 5.323 1.00 91.12 101 VAL A C 1
ATOM 774 O O . VAL A 1 101 ? -6.097 9.217 4.206 1.00 91.12 101 VAL A O 1
ATOM 777 N N . LEU A 1 102 ? -6.357 8.762 6.390 1.00 90.12 102 LEU A N 1
ATOM 778 C CA . LEU A 1 102 ? -7.806 8.825 6.375 1.00 90.12 102 LEU A CA 1
ATOM 779 C C . LEU A 1 102 ? -8.243 10.183 6.917 1.00 90.12 102 LEU A C 1
ATOM 781 O O . LEU A 1 102 ? -7.762 10.613 7.962 1.00 90.12 102 LEU A O 1
ATOM 785 N N . GLU A 1 103 ? -9.204 10.821 6.244 1.00 88.00 103 GLU A N 1
ATOM 786 C CA . GLU A 1 103 ? -9.788 12.096 6.698 1.00 88.00 103 GLU A CA 1
ATOM 787 C C . GLU A 1 103 ? -10.370 12.000 8.117 1.00 88.00 103 GLU A C 1
ATOM 789 O O . GLU A 1 103 ? -10.289 12.935 8.907 1.00 88.00 103 GLU A O 1
ATOM 794 N N . GLU A 1 104 ? -10.940 10.841 8.445 1.00 90.00 104 GLU A N 1
ATOM 795 C CA . GLU A 1 104 ? -11.500 10.529 9.754 1.00 90.00 104 GLU A CA 1
ATOM 796 C C . GLU A 1 104 ? -11.069 9.120 10.161 1.00 90.00 104 GLU A C 1
ATOM 798 O O . GLU A 1 104 ? -11.124 8.190 9.345 1.00 90.00 104 GLU A O 1
ATOM 803 N N . ALA A 1 105 ? -10.686 8.947 11.428 1.00 92.50 105 ALA A N 1
ATOM 804 C CA . ALA A 1 105 ? -10.322 7.642 11.955 1.00 92.50 105 ALA A CA 1
ATOM 805 C C . ALA A 1 105 ? -11.524 6.689 11.909 1.00 92.50 105 ALA A C 1
ATOM 807 O O . ALA A 1 105 ? -12.587 6.975 12.459 1.00 92.50 105 ALA A O 1
ATOM 808 N N . LYS A 1 106 ? -11.373 5.536 11.253 1.00 93.25 106 LYS A N 1
ATOM 809 C CA . LYS A 1 106 ? -12.456 4.548 11.135 1.00 93.25 106 LYS A CA 1
ATOM 810 C C . LYS A 1 106 ? -11.924 3.125 11.045 1.00 93.25 106 LYS A C 1
ATOM 812 O O . LYS A 1 106 ? -10.808 2.921 10.567 1.00 93.25 106 LYS A O 1
ATOM 817 N N . PRO A 1 107 ? -12.698 2.120 11.484 1.00 93.75 107 PRO A N 1
ATOM 818 C CA . PRO A 1 107 ? -12.265 0.742 11.361 1.00 93.75 107 PRO A CA 1
ATOM 819 C C . PRO A 1 107 ? -12.104 0.324 9.902 1.00 93.75 107 PRO A C 1
ATOM 821 O O . PRO A 1 107 ? -13.037 0.421 9.095 1.00 93.75 107 PRO A O 1
ATOM 824 N N . ILE A 1 108 ? -10.927 -0.205 9.587 1.00 95.25 108 ILE A N 1
ATOM 825 C CA . ILE A 1 108 ? -10.733 -1.037 8.404 1.00 95.25 108 ILE A CA 1
ATOM 826 C C . ILE A 1 108 ? -11.191 -2.433 8.791 1.00 95.25 108 ILE A C 1
ATOM 828 O O . ILE A 1 108 ? -10.816 -2.923 9.854 1.00 95.25 108 ILE A O 1
ATOM 832 N N . VAL A 1 109 ? -12.015 -3.068 7.960 1.00 96.06 109 VAL A N 1
ATOM 833 C CA . VAL A 1 109 ? -12.565 -4.409 8.225 1.00 96.06 109 VAL A CA 1
ATOM 834 C C . VAL A 1 109 ? -11.953 -5.491 7.345 1.00 96.06 109 VAL A C 1
ATOM 836 O O . VAL A 1 109 ? -12.008 -6.670 7.700 1.00 96.06 109 VAL A O 1
ATOM 839 N N . SER A 1 110 ? -11.381 -5.104 6.204 1.00 96.31 110 SER A N 1
ATOM 840 C CA . SER A 1 110 ? -10.640 -6.024 5.353 1.00 96.31 110 SER A CA 1
ATOM 841 C C . SER A 1 110 ? -9.721 -5.314 4.371 1.00 96.31 110 SER A C 1
ATOM 843 O O . SER A 1 110 ? -10.019 -4.197 3.941 1.00 96.31 110 SER A O 1
ATOM 845 N N . VAL A 1 111 ? -8.693 -6.034 3.934 1.00 96.56 111 VAL A N 1
ATOM 846 C CA . VAL A 1 111 ? -7.795 -5.655 2.841 1.00 96.56 111 VAL A CA 1
ATOM 847 C C . VAL A 1 111 ? -7.693 -6.810 1.857 1.00 96.56 111 VAL A C 1
ATOM 849 O O . VAL A 1 111 ? -7.659 -7.970 2.262 1.00 96.56 111 VAL A O 1
ATOM 852 N N . ALA A 1 112 ? -7.666 -6.502 0.569 1.00 96.50 112 ALA A N 1
ATOM 853 C CA . ALA A 1 112 ? -7.268 -7.434 -0.476 1.00 96.50 112 ALA A CA 1
ATOM 854 C C . ALA A 1 112 ? -6.249 -6.729 -1.364 1.00 96.50 112 ALA A C 1
ATOM 856 O O . ALA A 1 112 ? -6.474 -5.575 -1.724 1.00 96.50 112 ALA A O 1
ATOM 857 N N . CYS A 1 113 ? -5.155 -7.406 -1.690 1.00 94.69 113 CYS A N 1
ATOM 858 C CA . CYS A 1 113 ? -4.149 -6.902 -2.616 1.00 94.69 113 CYS A CA 1
ATOM 859 C C . CYS A 1 113 ? -4.007 -7.873 -3.780 1.00 94.69 113 CYS A C 1
ATOM 861 O O . CYS A 1 113 ? -4.194 -9.078 -3.604 1.00 94.69 113 CYS A O 1
ATOM 863 N N . GLU A 1 114 ? -3.689 -7.362 -4.960 1.00 92.38 114 GLU A N 1
ATOM 864 C CA . GLU A 1 114 ? -3.567 -8.169 -6.164 1.00 92.38 114 GLU A CA 1
ATOM 865 C C . GLU A 1 114 ? -2.411 -7.727 -7.050 1.00 92.38 114 GLU A C 1
ATOM 867 O O . GLU A 1 114 ? -2.100 -6.548 -7.195 1.00 92.38 114 GLU A O 1
ATOM 872 N N . GLY A 1 115 ? -1.824 -8.712 -7.719 1.00 85.81 115 GLY A N 1
ATOM 873 C CA . GLY A 1 115 ? -0.863 -8.481 -8.775 1.00 85.81 115 GLY A CA 1
ATOM 874 C C . GLY A 1 115 ? 0.577 -8.504 -8.298 1.00 85.81 115 GLY A C 1
ATOM 875 O O . GLY A 1 115 ? 0.926 -8.874 -7.179 1.00 85.81 115 GLY A O 1
ATOM 876 N N . THR A 1 116 ? 1.442 -8.141 -9.228 1.00 85.62 116 THR A N 1
ATOM 877 C CA . THR A 1 116 ? 2.885 -8.192 -9.064 1.00 85.62 116 THR A CA 1
ATOM 878 C C . THR A 1 116 ? 3.466 -6.834 -9.385 1.00 85.62 116 THR A C 1
ATOM 880 O O . THR A 1 116 ? 2.904 -6.071 -10.175 1.00 85.62 116 THR A O 1
ATOM 883 N N . CYS A 1 117 ? 4.613 -6.537 -8.805 1.00 87.25 117 CYS A N 1
ATOM 884 C CA . CYS A 1 117 ? 5.292 -5.277 -9.019 1.00 87.25 117 CYS A CA 1
ATOM 885 C C . CYS A 1 117 ? 6.797 -5.510 -9.151 1.00 87.25 117 CYS A C 1
ATOM 887 O O . CYS A 1 117 ? 7.323 -6.587 -8.870 1.00 87.25 117 CYS A O 1
ATOM 889 N N . ILE A 1 118 ? 7.479 -4.487 -9.640 1.00 90.12 118 ILE A N 1
ATOM 890 C CA . ILE A 1 118 ? 8.899 -4.482 -9.941 1.00 90.12 118 ILE A CA 1
ATOM 891 C C . ILE A 1 118 ? 9.626 -3.849 -8.760 1.00 90.12 118 ILE A C 1
ATOM 893 O O . ILE A 1 118 ? 9.271 -2.757 -8.309 1.00 90.12 118 ILE A O 1
ATOM 897 N N . GLY A 1 119 ? 10.647 -4.538 -8.254 1.00 87.56 119 GLY A N 1
ATOM 898 C CA . GLY A 1 119 ? 11.484 -4.025 -7.173 1.00 87.56 119 GLY A CA 1
ATOM 899 C C . GLY A 1 119 ? 12.173 -2.705 -7.535 1.00 87.56 119 GLY A C 1
ATOM 900 O O . GLY A 1 119 ? 12.296 -2.331 -8.706 1.00 87.56 119 GLY A O 1
ATOM 901 N N . ILE A 1 120 ? 12.653 -1.990 -6.517 1.00 87.44 120 ILE A N 1
ATOM 902 C CA . ILE A 1 120 ? 13.414 -0.750 -6.713 1.00 87.44 120 ILE A CA 1
ATOM 903 C C . ILE A 1 120 ? 14.613 -1.002 -7.631 1.00 87.44 120 ILE A C 1
ATOM 905 O O . ILE A 1 120 ? 15.259 -2.043 -7.563 1.00 87.44 120 ILE A O 1
ATOM 909 N N . TYR A 1 121 ? 14.882 -0.046 -8.519 1.00 90.38 121 TYR A N 1
ATOM 910 C CA . TYR A 1 121 ? 15.890 -0.117 -9.578 1.00 90.38 121 TYR A CA 1
ATOM 911 C C . TYR A 1 1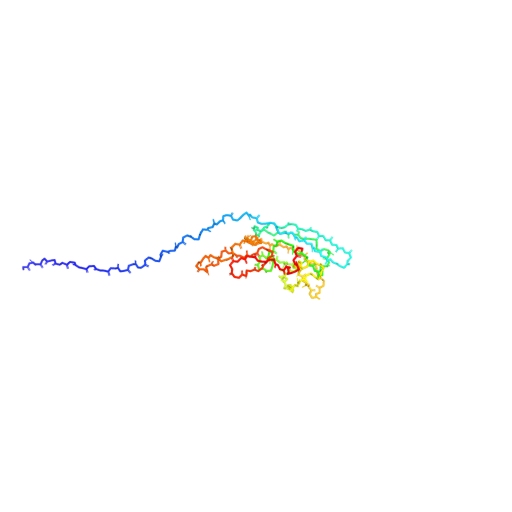21 ? 15.654 -1.189 -10.652 1.00 90.38 121 TYR A C 1
ATOM 913 O O . TYR A 1 121 ? 16.478 -1.320 -11.551 1.00 90.38 121 TYR A O 1
ATOM 921 N N . GLY A 1 122 ? 14.533 -1.914 -10.632 1.00 90.75 122 GLY A N 1
ATOM 922 C CA . GLY A 1 122 ? 14.123 -2.756 -11.756 1.00 90.75 122 GLY A CA 1
ATOM 923 C C . GLY A 1 122 ? 13.612 -1.937 -12.947 1.00 90.75 122 GLY A C 1
ATOM 924 O O . GLY A 1 122 ? 13.268 -0.762 -12.807 1.00 90.75 122 GLY A O 1
ATOM 925 N N . LEU A 1 123 ? 13.556 -2.553 -14.131 1.00 94.50 123 LEU A N 1
ATOM 926 C CA . LEU A 1 123 ? 13.073 -1.907 -15.355 1.00 94.50 123 LEU A CA 1
ATOM 927 C C . LEU A 1 123 ? 11.543 -1.831 -15.374 1.00 94.50 123 LEU A C 1
ATOM 929 O O . LEU A 1 123 ? 10.888 -2.851 -15.544 1.00 94.50 123 LEU A O 1
ATOM 933 N N . CYS A 1 124 ? 10.976 -0.633 -15.275 1.00 93.44 124 CYS A N 1
ATOM 934 C CA . CYS A 1 124 ? 9.533 -0.402 -15.421 1.00 93.44 124 CYS A CA 1
ATOM 935 C C . CYS A 1 124 ? 9.105 -0.130 -16.872 1.00 93.44 124 CYS A C 1
ATOM 937 O O . CYS A 1 124 ? 7.934 -0.300 -17.209 1.00 93.44 124 CYS A O 1
ATOM 939 N N . TYR A 1 125 ? 10.057 0.203 -17.751 1.00 94.75 125 TYR A N 1
ATOM 940 C CA . TYR A 1 125 ? 9.866 0.241 -19.201 1.00 94.75 125 TYR A CA 1
ATOM 941 C C . TYR A 1 125 ? 10.953 -0.561 -19.911 1.00 94.75 125 TYR A C 1
ATOM 943 O O . TYR A 1 125 ? 12.125 -0.528 -19.537 1.00 94.75 125 TYR A O 1
ATOM 951 N N . SER A 1 126 ? 10.559 -1.255 -20.975 1.00 92.25 126 SER A N 1
ATOM 952 C CA . SER A 1 126 ? 11.495 -1.904 -21.895 1.00 92.25 126 SER A CA 1
ATOM 953 C C . SER A 1 126 ? 12.250 -0.888 -22.755 1.00 92.25 126 SER A C 1
ATOM 955 O O . SER A 1 126 ? 11.934 0.304 -22.784 1.00 92.25 126 SER A O 1
ATOM 957 N N . GLU A 1 127 ? 13.222 -1.370 -23.535 1.00 90.00 127 GLU A N 1
ATOM 958 C CA . GLU A 1 127 ? 13.991 -0.509 -24.437 1.00 90.00 127 GLU A CA 1
ATOM 959 C C . GLU A 1 127 ? 13.131 0.236 -25.463 1.00 90.00 127 GLU A C 1
ATOM 961 O O . GLU A 1 127 ? 13.414 1.392 -25.775 1.00 90.00 127 GLU A O 1
ATOM 966 N N . ASN A 1 128 ? 12.027 -0.387 -25.882 1.00 93.31 128 ASN A N 1
ATOM 967 C CA . ASN A 1 128 ? 11.047 0.166 -26.815 1.00 93.31 128 ASN A CA 1
ATOM 968 C C . ASN A 1 128 ? 9.938 0.980 -26.114 1.00 93.31 128 ASN A C 1
ATOM 970 O O . ASN A 1 128 ? 8.859 1.160 -26.679 1.00 93.31 128 ASN A O 1
ATOM 974 N N . ASN A 1 129 ? 10.165 1.422 -24.872 1.00 90.62 129 ASN A N 1
ATOM 975 C CA . ASN A 1 129 ? 9.221 2.191 -24.051 1.00 90.62 129 ASN A CA 1
ATOM 976 C C . ASN A 1 129 ? 7.865 1.496 -23.814 1.00 90.62 129 ASN A C 1
ATOM 978 O O . ASN A 1 129 ? 6.852 2.162 -23.618 1.00 90.62 129 ASN A O 1
ATOM 982 N N . GLN A 1 130 ? 7.829 0.159 -23.805 1.00 93.88 130 GLN A N 1
ATOM 983 C CA . GLN A 1 130 ? 6.635 -0.597 -23.389 1.00 93.88 130 GLN A CA 1
ATOM 984 C C . GLN A 1 130 ? 6.640 -0.821 -21.873 1.00 93.88 130 GLN A C 1
ATOM 986 O O . GLN A 1 130 ? 7.704 -1.193 -21.360 1.00 93.88 130 GLN A O 1
ATOM 991 N N . PRO A 1 131 ? 5.509 -0.616 -21.169 1.00 90.62 131 PRO A N 1
ATOM 992 C CA . PRO A 1 131 ? 5.432 -0.799 -19.723 1.00 90.62 131 PRO A CA 1
ATOM 993 C C . PRO A 1 131 ? 5.649 -2.270 -19.362 1.00 90.62 131 PRO A C 1
ATOM 995 O O . PRO A 1 131 ? 5.089 -3.164 -19.995 1.00 90.62 131 PRO A O 1
ATOM 998 N N . LEU A 1 132 ? 6.477 -2.515 -18.349 1.00 90.69 132 LEU A N 1
ATOM 999 C CA . LEU A 1 132 ? 6.779 -3.861 -17.852 1.00 90.69 132 LEU A CA 1
ATOM 1000 C C . LEU A 1 132 ? 6.031 -4.191 -16.557 1.00 90.69 132 LEU A C 1
ATOM 1002 O O . LEU A 1 132 ? 5.835 -5.363 -16.250 1.00 90.69 132 LEU A O 1
ATOM 1006 N N . GLY A 1 133 ? 5.602 -3.174 -15.811 1.00 88.25 133 GLY A N 1
ATOM 1007 C CA . GLY A 1 133 ? 4.869 -3.333 -14.561 1.00 88.25 133 GLY A CA 1
ATOM 1008 C C . GLY A 1 133 ? 4.980 -2.100 -13.672 1.00 88.25 133 GLY A C 1
ATOM 1009 O O . GLY A 1 133 ? 5.766 -1.187 -13.938 1.00 88.25 133 GLY A O 1
ATOM 1010 N N . LEU A 1 134 ? 4.179 -2.091 -12.610 1.00 89.75 134 LEU A N 1
ATOM 1011 C CA . LEU A 1 134 ? 4.229 -1.065 -11.574 1.00 89.75 134 LEU A CA 1
ATOM 1012 C C . LEU A 1 134 ? 5.425 -1.300 -10.655 1.00 89.75 134 LEU A C 1
ATOM 1014 O O . LEU A 1 134 ? 5.833 -2.438 -10.442 1.00 89.75 134 LEU A O 1
ATOM 1018 N N . CYS A 1 135 ? 5.976 -0.235 -10.088 1.00 90.00 135 CYS A N 1
ATOM 1019 C CA . CYS A 1 135 ? 7.051 -0.331 -9.107 1.00 90.00 135 CYS A CA 1
ATOM 1020 C C . CYS A 1 135 ? 6.472 -0.623 -7.715 1.00 90.00 135 CYS A C 1
ATOM 1022 O O . CYS A 1 135 ? 5.480 -0.009 -7.336 1.00 90.00 135 CYS A O 1
ATOM 1024 N N . CYS A 1 136 ? 7.077 -1.547 -6.959 1.00 87.50 136 CYS A N 1
ATOM 1025 C CA . CYS A 1 136 ? 6.548 -1.986 -5.661 1.00 87.50 136 CYS A CA 1
ATOM 1026 C C . CYS A 1 136 ? 6.567 -0.869 -4.619 1.00 87.50 136 CYS A C 1
ATOM 1028 O O . CYS A 1 136 ? 5.537 -0.516 -4.074 1.00 87.50 136 CYS A O 1
ATOM 1030 N N . ASN A 1 137 ? 7.729 -0.274 -4.371 1.00 85.62 137 ASN A N 1
ATOM 1031 C CA . ASN A 1 137 ? 7.895 0.790 -3.381 1.00 85.62 137 ASN A CA 1
ATOM 1032 C C . ASN A 1 137 ? 8.350 2.094 -4.048 1.00 85.62 137 ASN A C 1
ATOM 1034 O O . ASN A 1 137 ? 9.263 2.779 -3.586 1.00 85.62 137 ASN A O 1
ATOM 1038 N N . GLY A 1 138 ? 7.802 2.393 -5.225 1.00 86.56 138 GLY A N 1
ATOM 1039 C CA . GLY A 1 138 ? 8.312 3.515 -5.988 1.00 86.56 138 GLY A CA 1
ATOM 1040 C C . GLY A 1 138 ? 7.476 3.953 -7.169 1.00 86.56 138 GLY A C 1
ATOM 1041 O O . GLY A 1 138 ? 6.456 3.357 -7.499 1.00 86.56 138 GLY A O 1
ATOM 1042 N N . PHE A 1 139 ? 7.991 4.959 -7.863 1.00 87.94 139 PHE A N 1
ATOM 1043 C CA . PHE A 1 139 ? 7.505 5.374 -9.171 1.00 87.94 139 PHE A CA 1
ATOM 1044 C C . PHE A 1 139 ? 8.485 4.965 -10.263 1.00 87.94 139 PHE A C 1
ATOM 1046 O O . PHE A 1 139 ? 9.670 4.712 -10.032 1.00 87.94 139 PHE A O 1
ATOM 1053 N N . CYS A 1 140 ? 7.985 4.934 -11.491 1.00 91.81 140 CYS A N 1
ATOM 1054 C CA . CYS A 1 140 ? 8.819 4.724 -12.658 1.00 91.81 140 CYS A CA 1
ATOM 1055 C C . CYS A 1 140 ? 9.440 6.052 -13.117 1.00 91.81 140 CYS A C 1
ATOM 1057 O O . CYS A 1 140 ? 8.718 6.965 -13.516 1.00 91.81 140 CYS A O 1
ATOM 1059 N N . ALA A 1 141 ? 10.772 6.156 -13.097 1.00 92.06 141 ALA A N 1
ATOM 1060 C CA . ALA A 1 141 ? 11.502 7.319 -13.599 1.00 92.06 141 ALA A CA 1
ATOM 1061 C C . ALA A 1 141 ? 12.443 6.917 -14.741 1.00 92.06 141 ALA A C 1
ATOM 1063 O O . ALA A 1 141 ? 13.316 6.055 -14.584 1.00 92.06 141 ALA A O 1
ATOM 1064 N N . ALA A 1 142 ? 12.280 7.568 -15.895 1.00 89.62 142 ALA A N 1
ATOM 1065 C CA . ALA A 1 142 ? 12.879 7.165 -17.167 1.00 89.62 142 ALA A CA 1
ATOM 1066 C C . ALA A 1 142 ? 12.498 5.722 -17.550 1.00 89.62 142 ALA A C 1
ATOM 1068 O O . ALA A 1 142 ? 11.451 5.505 -18.148 1.00 89.62 142 ALA A O 1
ATOM 1069 N N . LYS A 1 143 ? 13.325 4.736 -17.188 1.00 93.94 143 LYS A N 1
ATOM 1070 C CA . LYS A 1 143 ? 13.060 3.306 -17.423 1.00 93.94 143 LYS A CA 1
ATOM 1071 C C . LYS A 1 143 ? 13.163 2.451 -16.160 1.00 93.94 143 LYS A C 1
ATOM 1073 O O . LYS A 1 143 ? 12.960 1.247 -16.247 1.00 93.94 143 LYS A O 1
ATOM 1078 N N . HIS A 1 144 ? 13.487 3.045 -15.008 1.00 93.81 144 HIS A N 1
ATOM 1079 C CA . HIS A 1 144 ? 13.776 2.306 -13.778 1.00 93.81 144 HIS A CA 1
ATOM 1080 C C . HIS A 1 144 ? 12.863 2.723 -12.629 1.00 93.81 144 HIS A C 1
ATOM 1082 O O . HIS A 1 144 ? 12.529 3.901 -12.482 1.00 93.81 144 HIS A O 1
ATOM 1088 N N . CYS A 1 145 ? 12.522 1.762 -11.777 1.00 91.75 145 CYS A N 1
ATOM 1089 C CA . CYS A 1 145 ? 11.845 2.025 -10.521 1.00 91.75 145 CYS A CA 1
ATOM 1090 C C . CYS A 1 145 ? 12.746 2.828 -9.584 1.00 91.75 145 CYS A C 1
ATOM 1092 O O . CYS A 1 145 ? 13.906 2.473 -9.355 1.00 91.75 145 CYS A O 1
ATOM 1094 N N . ARG A 1 146 ? 12.213 3.916 -9.034 1.00 90.12 146 ARG A N 1
ATOM 1095 C CA . ARG A 1 146 ? 12.868 4.762 -8.033 1.00 90.12 146 ARG A CA 1
ATOM 1096 C C . ARG A 1 146 ? 12.030 4.772 -6.771 1.00 90.12 146 ARG A C 1
ATOM 1098 O O . ARG A 1 146 ? 10.808 4.796 -6.894 1.00 90.12 146 ARG A O 1
ATOM 1105 N N . PRO A 1 147 ? 12.660 4.732 -5.591 1.00 85.88 147 PRO A N 1
ATOM 1106 C CA . PRO A 1 147 ? 11.902 4.713 -4.359 1.00 85.88 147 PRO A CA 1
ATOM 1107 C C . PRO A 1 147 ? 11.124 6.021 -4.187 1.00 85.88 147 PRO A C 1
ATOM 1109 O O . PRO A 1 147 ? 11.513 7.062 -4.724 1.00 85.88 147 PRO A O 1
ATOM 1112 N N . TRP A 1 148 ? 10.014 5.961 -3.453 1.00 78.00 148 TRP A N 1
ATOM 1113 C CA . TRP A 1 148 ? 9.240 7.156 -3.105 1.00 78.00 148 TRP A CA 1
ATOM 1114 C C . TRP A 1 148 ? 10.029 8.107 -2.204 1.00 78.00 148 TRP A C 1
ATOM 1116 O O . TRP A 1 148 ? 9.903 9.325 -2.337 1.00 78.00 148 TRP A O 1
ATOM 1126 N N . ASN A 1 149 ? 10.872 7.558 -1.323 1.00 72.56 149 ASN A N 1
ATOM 1127 C CA . ASN A 1 149 ? 11.753 8.359 -0.495 1.00 72.56 149 ASN A CA 1
ATOM 1128 C C . ASN A 1 149 ? 12.918 8.910 -1.330 1.00 72.56 149 ASN A C 1
ATOM 1130 O O . ASN A 1 149 ? 13.800 8.201 -1.804 1.00 72.56 149 ASN A O 1
ATOM 1134 N N . THR A 1 150 ? 12.926 10.226 -1.526 1.00 60.53 150 THR A N 1
ATOM 1135 C CA . THR A 1 150 ? 14.057 10.930 -2.150 1.00 60.53 150 THR A CA 1
ATOM 1136 C C . THR A 1 150 ? 15.129 11.322 -1.138 1.00 60.53 150 THR A C 1
ATOM 1138 O O . THR A 1 150 ? 16.187 11.813 -1.530 1.00 60.53 150 THR A O 1
ATOM 1141 N N . ASN A 1 151 ? 14.867 11.117 0.156 1.00 51.97 151 ASN A N 1
ATOM 1142 C CA . ASN A 1 151 ? 15.904 11.131 1.175 1.00 51.97 151 ASN A CA 1
ATOM 1143 C C . ASN A 1 151 ? 16.753 9.890 0.901 1.00 51.97 151 ASN A C 1
ATOM 1145 O O . ASN A 1 151 ? 16.289 8.773 1.113 1.00 51.97 151 ASN A O 1
ATOM 1149 N N . GLY A 1 152 ? 17.927 10.092 0.302 1.00 42.66 152 GLY A N 1
ATOM 1150 C CA . GLY A 1 152 ? 18.855 9.010 -0.008 1.00 42.66 152 GLY A CA 1
ATOM 1151 C C . GLY A 1 152 ? 19.216 8.171 1.228 1.00 42.66 152 GLY A C 1
ATOM 1152 O O . GLY A 1 152 ? 18.831 8.530 2.341 1.00 42.66 152 GLY A O 1
ATOM 1153 N N . PRO A 1 153 ? 19.939 7.054 1.037 1.00 44.47 153 PRO A N 1
ATOM 1154 C CA . PRO A 1 153 ? 20.506 6.308 2.160 1.00 44.47 153 PRO A CA 1
ATOM 1155 C C . PRO A 1 153 ? 21.313 7.201 3.111 1.00 44.47 153 PRO A C 1
ATOM 1157 O O . PRO A 1 153 ? 21.932 8.181 2.627 1.00 44.47 153 PRO A O 1
#